Protein AF-A0A7S3AUR4-F1 (afdb_monomer_lite)

pLDDT: mean 79.52, std 19.11, range [38.16, 97.81]

Secondary structure (DSSP, 8-state):
-----------PPPP--------BSSSS--B-HHHHHHHHHGGGGGSSPPPTTS--PPPPS-EEEEE--S--BTTBS---HHHHHHHHHHHHHT--EEEEE--GGGTTS--

Organism: NCBI:txid156174

Foldseek 3Di:
DDDDPPPPPPPPDDDDDDDDFFDAPDDQGAHDPRSLVQLLCVLVQQVQDQDPVRDHHHQDPAAEFEAAAQPQGPNDRDGRRRCSSCVNSCVVVVHDYHYDYPDPVPPPPPD

Sequence (111 aa):
DALLPSNAAEAGEGYVYIVRHGEKSHWWACLNTTGMARAAAFPSIFDGNPRPSGERFYTPRALVAYFYGDDYHDGHKDCERCVETLMPISQTLGLPIQQVAKTTAHMANDA

Structure (mmCIF, N/CA/C/O backbone):
data_AF-A0A7S3AUR4-F1
#
_entry.id   AF-A0A7S3AUR4-F1
#
loop_
_atom_site.group_PDB
_atom_site.id
_atom_site.type_symbol
_atom_site.label_atom_id
_atom_site.label_alt_id
_atom_site.label_comp_id
_atom_site.label_asym_id
_atom_site.label_entity_id
_atom_site.label_seq_id
_atom_site.pdbx_PDB_ins_code
_atom_site.Cartn_x
_atom_site.Cartn_y
_atom_site.Cartn_z
_atom_site.occupancy
_atom_site.B_iso_or_equiv
_atom_site.auth_seq_id
_atom_site.auth_comp_id
_atom_site.auth_asym_id
_atom_site.auth_atom_id
_atom_site.pdbx_PDB_model_num
ATOM 1 N N . ASP A 1 1 ? -46.782 -19.632 19.348 1.00 43.88 1 ASP A N 1
ATOM 2 C CA . ASP A 1 1 ? -46.058 -19.023 18.217 1.00 43.88 1 ASP A CA 1
ATOM 3 C C . ASP A 1 1 ? -44.790 -18.348 18.695 1.00 43.88 1 ASP A C 1
ATOM 5 O O . ASP A 1 1 ? -44.830 -17.262 19.256 1.00 43.88 1 ASP A O 1
ATOM 9 N N . ALA A 1 2 ? -43.672 -19.064 18.584 1.00 43.72 2 ALA A N 1
ATOM 10 C CA . ALA A 1 2 ? -42.361 -18.556 18.960 1.00 43.7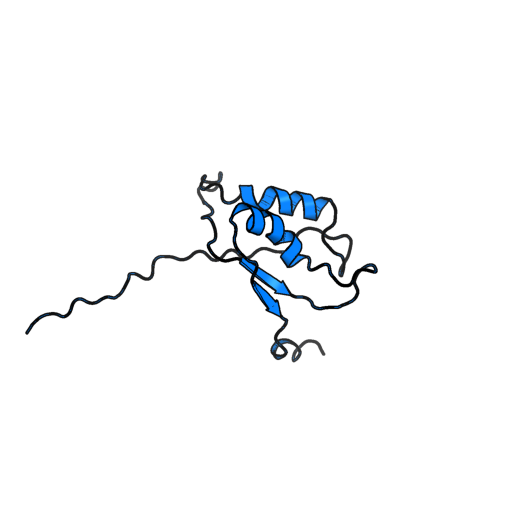2 2 ALA A CA 1
ATOM 11 C C . ALA A 1 2 ? -41.803 -17.699 17.815 1.00 43.72 2 ALA A C 1
ATOM 13 O O . ALA A 1 2 ? -41.675 -18.174 16.687 1.00 43.72 2 ALA A O 1
ATOM 14 N N . LEU A 1 3 ? -41.475 -16.444 18.124 1.00 49.19 3 LEU A N 1
ATOM 15 C CA . LEU A 1 3 ? -40.660 -15.571 17.283 1.00 49.19 3 LEU A CA 1
ATOM 16 C C . LEU A 1 3 ? -39.285 -16.224 17.096 1.00 49.19 3 LEU A C 1
ATOM 18 O O . LEU A 1 3 ? -38.532 -16.387 18.055 1.00 49.19 3 LEU A O 1
ATOM 22 N N . LEU A 1 4 ? -38.974 -16.619 15.864 1.00 53.22 4 LEU A N 1
ATOM 23 C CA . LEU A 1 4 ? -37.628 -17.036 15.488 1.00 53.22 4 LEU A CA 1
ATOM 24 C C . LEU A 1 4 ? -36.686 -15.830 15.641 1.00 53.22 4 LEU A C 1
ATOM 26 O O . LEU A 1 4 ? -37.032 -14.745 15.165 1.00 53.22 4 LEU A O 1
ATOM 30 N N . PRO A 1 5 ? -35.505 -15.978 16.266 1.00 52.47 5 PRO A N 1
ATOM 31 C CA . PRO A 1 5 ? -34.529 -14.904 16.292 1.00 52.47 5 PRO A CA 1
ATOM 32 C C . PRO A 1 5 ? -34.044 -14.656 14.863 1.00 52.47 5 PRO A C 1
ATOM 34 O O . PRO A 1 5 ? -33.475 -15.535 14.212 1.00 52.47 5 PRO A O 1
ATOM 37 N N . SER A 1 6 ? -34.294 -13.449 14.360 1.00 54.44 6 SER A N 1
ATOM 38 C CA . SER A 1 6 ? -33.718 -12.968 13.114 1.00 54.44 6 SER A CA 1
ATOM 39 C C . SER A 1 6 ? -32.207 -12.832 13.301 1.00 54.44 6 SER A C 1
ATOM 41 O O . SER A 1 6 ? -31.724 -11.800 13.761 1.00 54.44 6 SER A O 1
ATOM 43 N N . ASN A 1 7 ? -31.454 -13.863 12.918 1.00 51.06 7 ASN A N 1
ATOM 44 C CA . ASN A 1 7 ? -30.014 -13.779 12.660 1.00 51.06 7 ASN A CA 1
ATOM 45 C C . ASN A 1 7 ? -29.747 -12.961 11.382 1.00 51.06 7 ASN A C 1
ATOM 47 O O . ASN A 1 7 ? -29.065 -13.412 10.465 1.00 51.06 7 ASN A O 1
ATOM 51 N N . ALA A 1 8 ? -30.301 -11.754 11.303 1.00 55.53 8 ALA A N 1
ATOM 52 C CA . ALA A 1 8 ? -29.727 -10.721 10.469 1.00 55.53 8 ALA A CA 1
ATOM 53 C C . ALA A 1 8 ? -28.543 -10.190 11.274 1.00 55.53 8 ALA A C 1
ATOM 55 O O . ALA A 1 8 ? -28.710 -9.348 12.152 1.00 55.53 8 ALA A O 1
ATOM 56 N N . ALA A 1 9 ? -27.354 -10.751 11.039 1.00 51.72 9 ALA A N 1
ATOM 57 C CA . ALA A 1 9 ? -26.136 -10.034 11.376 1.00 51.72 9 ALA A CA 1
ATOM 58 C C . ALA A 1 9 ? -26.303 -8.619 10.805 1.00 51.72 9 ALA A C 1
ATOM 60 O O . ALA A 1 9 ? -26.589 -8.488 9.612 1.00 51.72 9 ALA A O 1
ATOM 61 N N . GLU A 1 10 ? -26.211 -7.585 11.645 1.00 54.06 10 GLU A N 1
ATOM 62 C CA . GLU A 1 10 ? -26.073 -6.222 11.142 1.00 54.06 10 GLU A CA 1
ATOM 63 C C . GLU A 1 10 ? -24.981 -6.263 10.077 1.00 54.06 10 GLU A C 1
ATOM 65 O O . GLU A 1 10 ? -23.864 -6.719 10.344 1.00 54.06 10 GLU A O 1
ATOM 70 N N . ALA A 1 11 ? -25.310 -5.854 8.854 1.00 57.59 11 ALA A N 1
ATOM 71 C CA . ALA A 1 11 ? -24.306 -5.614 7.838 1.00 57.59 11 ALA A CA 1
ATOM 72 C C . ALA A 1 11 ? -23.475 -4.422 8.329 1.00 57.59 11 ALA A C 1
ATOM 74 O O . ALA A 1 11 ? -23.788 -3.275 8.028 1.00 57.59 11 ALA A O 1
ATOM 75 N N . GLY A 1 12 ? -22.485 -4.697 9.180 1.00 63.03 12 GLY A N 1
ATOM 76 C CA . GLY A 1 12 ? -21.594 -3.687 9.719 1.00 63.03 12 GLY A CA 1
ATOM 77 C C . GLY A 1 12 ? -20.946 -2.928 8.570 1.00 63.03 12 GLY A C 1
ATOM 78 O O . GLY A 1 12 ? -20.584 -3.522 7.551 1.00 63.03 12 GLY A O 1
ATOM 79 N N . GLU A 1 13 ? -20.825 -1.614 8.726 1.00 76.19 13 GLU A N 1
ATOM 80 C CA . GLU A 1 13 ? -20.197 -0.751 7.732 1.00 76.19 13 GLU A CA 1
ATOM 81 C C . GLU A 1 13 ? -18.796 -1.283 7.380 1.00 76.19 13 GLU A C 1
ATOM 83 O O . GLU A 1 13 ? -17.935 -1.483 8.243 1.00 76.19 13 GLU A O 1
ATOM 88 N N . GLY A 1 14 ? -18.584 -1.569 6.096 1.00 81.88 14 GLY A N 1
ATOM 89 C CA . GLY A 1 14 ? -17.313 -2.034 5.552 1.00 81.88 14 GLY A CA 1
ATOM 90 C C . GLY A 1 14 ? -16.592 -0.906 4.825 1.00 81.88 14 GLY A C 1
ATOM 91 O O . GLY A 1 14 ? -17.216 -0.124 4.112 1.00 81.88 14 GLY A O 1
ATOM 92 N N . TYR A 1 15 ? -15.268 -0.846 4.964 1.00 89.31 15 TYR A N 1
ATOM 93 C CA . TYR A 1 15 ? -14.439 0.127 4.256 1.00 89.31 15 TYR A CA 1
ATOM 94 C C . TYR A 1 15 ? -13.754 -0.526 3.060 1.00 89.31 15 TYR A C 1
ATOM 96 O O . TYR A 1 15 ? -13.122 -1.576 3.190 1.00 89.31 15 TYR A O 1
ATOM 104 N N . VAL A 1 16 ? -13.847 0.130 1.904 1.00 92.81 16 VAL A N 1
ATOM 105 C CA . VAL A 1 16 ? -13.084 -0.212 0.701 1.00 92.81 16 VAL A CA 1
ATOM 106 C C . VAL A 1 16 ? -12.199 0.976 0.355 1.00 92.81 16 VAL A C 1
ATOM 108 O O . VAL A 1 16 ? -12.689 2.080 0.131 1.00 92.81 16 VAL A O 1
ATOM 111 N N . TYR A 1 17 ? -10.890 0.743 0.306 1.00 94.19 17 TYR A N 1
ATOM 112 C CA . TYR A 1 17 ? -9.907 1.759 -0.053 1.00 94.19 17 TYR A CA 1
ATOM 113 C C . TYR A 1 17 ? -9.430 1.525 -1.482 1.00 94.19 17 TYR A C 1
ATOM 115 O O . TYR A 1 17 ? -8.896 0.463 -1.797 1.00 94.19 17 TYR A O 1
ATOM 123 N N . ILE A 1 18 ? -9.612 2.524 -2.345 1.00 93.94 18 ILE A N 1
ATOM 124 C CA . ILE A 1 18 ? -9.103 2.502 -3.717 1.00 93.94 18 ILE A CA 1
ATOM 125 C C . ILE A 1 18 ? -7.801 3.291 -3.741 1.00 93.94 18 ILE A C 1
ATOM 127 O O . ILE A 1 18 ? -7.773 4.472 -3.398 1.00 93.94 18 ILE A O 1
ATOM 131 N N . VAL A 1 19 ? -6.724 2.635 -4.159 1.00 94.00 19 VAL A N 1
ATOM 132 C CA . VAL A 1 19 ? -5.394 3.233 -4.240 1.00 94.00 19 VAL A CA 1
ATOM 133 C C . VAL A 1 19 ? -4.855 3.114 -5.651 1.00 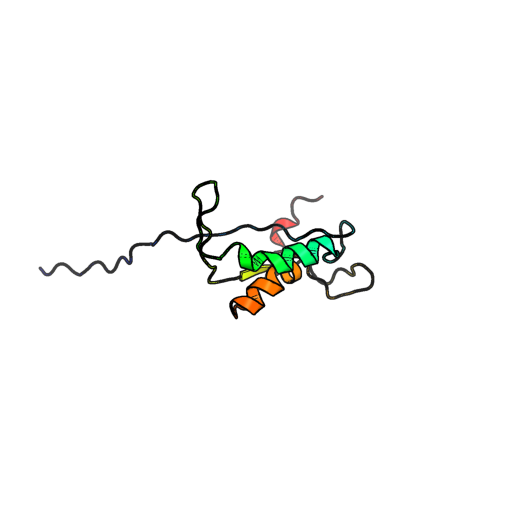94.00 19 VAL A C 1
ATOM 135 O O . VAL A 1 19 ? -4.930 2.067 -6.290 1.00 94.00 19 VAL A O 1
ATOM 138 N N . ARG A 1 20 ? -4.285 4.217 -6.131 1.00 94.69 20 ARG A N 1
ATOM 139 C CA . ARG A 1 20 ? -3.489 4.238 -7.353 1.00 94.69 20 ARG A CA 1
ATOM 140 C C . ARG A 1 20 ? -2.080 3.737 -7.038 1.00 94.69 20 ARG A C 1
ATOM 142 O O . ARG A 1 20 ? -1.541 4.069 -5.986 1.00 94.69 20 ARG A O 1
ATOM 149 N N . HIS A 1 21 ? -1.475 2.992 -7.962 1.00 93.31 21 HIS A N 1
ATOM 150 C CA . HIS A 1 21 ? -0.070 2.595 -7.845 1.00 93.31 21 HIS A CA 1
ATOM 151 C C . HIS A 1 21 ? 0.852 3.816 -7.624 1.00 93.31 21 HIS A C 1
ATOM 153 O O . HIS A 1 21 ? 0.541 4.928 -8.069 1.00 93.31 21 HIS A O 1
ATOM 159 N N . GLY A 1 22 ? 2.001 3.601 -6.981 1.00 93.94 22 GLY A N 1
ATOM 160 C CA . GLY A 1 22 ? 3.028 4.627 -6.776 1.00 93.94 22 GLY A CA 1
ATOM 161 C C . GLY A 1 22 ? 3.645 5.169 -8.074 1.00 93.94 22 GLY A C 1
ATOM 162 O O . GLY A 1 22 ? 3.360 4.698 -9.181 1.00 93.94 22 GLY A O 1
ATOM 163 N N . GLU A 1 23 ? 4.493 6.189 -7.950 1.00 95.06 23 GLU A N 1
ATOM 164 C CA . GLU A 1 23 ? 5.184 6.803 -9.082 1.00 95.06 23 GLU A CA 1
ATOM 165 C C . GLU A 1 23 ? 6.098 5.824 -9.823 1.00 95.06 23 GLU A C 1
ATOM 167 O O . GLU A 1 23 ? 6.721 4.936 -9.247 1.00 95.06 23 GLU A O 1
ATOM 172 N N . LYS A 1 24 ? 6.197 6.043 -11.132 1.00 89.88 24 LYS A N 1
ATOM 173 C CA . LYS A 1 24 ? 6.950 5.229 -12.082 1.00 89.88 24 LYS A CA 1
ATOM 174 C C . LYS A 1 24 ? 7.672 6.126 -13.072 1.00 89.88 24 LYS A C 1
ATOM 176 O O . LYS A 1 24 ? 7.255 7.263 -13.294 1.00 89.88 24 LYS A O 1
ATOM 181 N N . SER A 1 25 ? 8.748 5.620 -13.663 1.00 86.25 25 SER A N 1
ATOM 182 C CA . SER A 1 25 ? 9.590 6.406 -14.574 1.00 86.25 25 SER A CA 1
ATOM 183 C C . SER A 1 25 ? 8.900 6.718 -15.904 1.00 86.25 25 SER A C 1
ATOM 185 O O . SER A 1 25 ? 9.175 7.752 -16.503 1.00 86.25 25 SER A O 1
ATOM 187 N N . HIS A 1 26 ? 7.969 5.869 -16.353 1.00 82.94 26 HIS A N 1
ATOM 188 C CA . HIS A 1 26 ? 7.135 6.114 -17.534 1.00 82.94 26 HIS A CA 1
ATOM 189 C C . HIS A 1 26 ? 5.889 5.207 -17.564 1.00 82.94 26 HIS A C 1
ATOM 191 O O . HIS A 1 26 ? 5.558 4.526 -16.597 1.00 82.94 26 HIS A O 1
ATOM 197 N N . TRP A 1 27 ? 5.126 5.243 -18.660 1.00 78.38 27 TRP A N 1
ATOM 198 C CA . TRP A 1 27 ? 3.832 4.570 -18.866 1.00 78.38 27 TRP A CA 1
ATOM 199 C C . TRP A 1 27 ? 3.787 3.064 -18.527 1.00 78.38 27 TRP A C 1
ATOM 201 O O . TRP A 1 27 ? 2.820 2.633 -17.899 1.00 78.38 27 TRP A O 1
ATOM 211 N N . TRP A 1 28 ? 4.857 2.329 -18.796 1.00 75.25 28 TRP A N 1
ATOM 212 C CA . TRP A 1 28 ? 4.953 0.891 -18.529 1.00 75.25 28 TRP A CA 1
ATOM 213 C C . TRP A 1 28 ? 5.852 0.489 -17.356 1.00 75.25 28 TRP A C 1
ATOM 215 O O . TRP A 1 28 ? 5.826 -0.659 -16.943 1.00 75.25 28 TRP A O 1
ATOM 225 N N . ALA A 1 29 ? 6.625 1.421 -16.802 1.00 78.12 29 ALA A N 1
ATOM 226 C CA . ALA A 1 29 ? 7.633 1.094 -15.802 1.00 78.12 29 ALA A CA 1
ATOM 227 C C . ALA A 1 29 ? 7.048 0.553 -14.487 1.00 78.12 29 ALA A C 1
ATOM 229 O O . ALA A 1 29 ? 5.928 0.904 -14.081 1.00 78.12 29 ALA A O 1
ATOM 230 N N . CYS A 1 30 ? 7.894 -0.202 -13.790 1.00 86.94 30 CYS A N 1
ATOM 231 C CA . CYS A 1 30 ? 7.785 -0.510 -12.367 1.00 86.94 30 CYS A CA 1
ATOM 232 C C . CYS A 1 30 ? 7.758 0.775 -11.519 1.00 86.94 30 CYS A C 1
ATOM 234 O O . CYS A 1 30 ? 7.963 1.892 -12.022 1.00 86.94 30 CYS A O 1
ATOM 236 N N . LEU A 1 31 ? 7.556 0.632 -10.208 1.00 91.19 31 LEU A N 1
ATOM 237 C CA . LEU A 1 31 ? 7.740 1.759 -9.300 1.00 91.19 31 LEU A CA 1
ATOM 238 C C . LEU A 1 31 ? 9.174 2.302 -9.382 1.00 91.19 31 LEU A C 1
ATOM 240 O O . LEU A 1 31 ? 10.154 1.562 -9.348 1.00 91.19 31 LEU A O 1
ATOM 244 N N . ASN A 1 32 ? 9.302 3.626 -9.465 1.00 91.56 32 ASN A N 1
ATOM 245 C CA . ASN A 1 32 ? 10.597 4.292 -9.341 1.00 91.56 32 ASN A CA 1
ATOM 246 C C . ASN A 1 32 ? 10.943 4.524 -7.859 1.00 91.56 32 ASN A C 1
ATOM 248 O O . ASN A 1 32 ? 10.157 4.206 -6.966 1.00 91.56 32 ASN A O 1
ATOM 252 N N . THR A 1 33 ? 12.100 5.126 -7.574 1.00 95.31 33 THR A N 1
ATOM 253 C CA . THR A 1 33 ? 12.549 5.397 -6.195 1.00 95.31 33 THR A CA 1
ATOM 254 C C . THR A 1 33 ? 11.504 6.141 -5.355 1.00 95.31 33 THR A C 1
ATOM 256 O O . THR A 1 33 ? 11.306 5.818 -4.185 1.00 95.31 33 THR A O 1
ATOM 259 N N . THR A 1 34 ? 10.800 7.113 -5.942 1.00 97.38 34 THR A N 1
ATOM 260 C CA . THR A 1 34 ? 9.725 7.842 -5.256 1.00 97.38 34 THR A CA 1
ATOM 261 C C . THR A 1 34 ? 8.524 6.939 -4.985 1.00 97.38 34 THR A C 1
ATOM 263 O O . THR A 1 34 ? 8.021 6.927 -3.862 1.00 97.38 34 THR A O 1
ATOM 266 N N . GLY A 1 35 ? 8.098 6.146 -5.972 1.00 96.75 35 GLY A N 1
ATOM 267 C CA . GLY A 1 35 ? 7.006 5.188 -5.816 1.00 96.75 35 GLY A CA 1
ATOM 268 C C . GLY A 1 35 ? 7.295 4.148 -4.735 1.00 96.75 35 GLY A C 1
ATOM 269 O O . GLY A 1 35 ? 6.444 3.898 -3.884 1.00 96.75 35 GLY A O 1
ATOM 270 N N . MET A 1 36 ? 8.520 3.620 -4.698 1.00 96.00 36 MET A N 1
ATOM 271 C CA . MET A 1 36 ? 8.966 2.681 -3.667 1.00 96.00 36 MET A CA 1
ATOM 272 C C . MET A 1 36 ? 8.973 3.313 -2.272 1.00 96.00 36 MET A C 1
ATOM 274 O O . MET A 1 36 ? 8.516 2.693 -1.312 1.00 96.00 36 MET A O 1
ATOM 278 N N . ALA A 1 37 ? 9.420 4.567 -2.143 1.00 97.69 37 ALA A N 1
ATOM 279 C CA . ALA A 1 37 ? 9.374 5.284 -0.869 1.00 97.69 37 ALA A CA 1
ATOM 280 C C . ALA A 1 37 ? 7.931 5.500 -0.377 1.00 97.69 37 ALA A C 1
ATOM 282 O O . ALA A 1 37 ? 7.652 5.346 0.814 1.00 97.69 37 ALA A O 1
ATOM 283 N N . ARG A 1 38 ? 6.989 5.800 -1.282 1.00 97.44 38 ARG A N 1
ATOM 284 C CA . ARG A 1 38 ? 5.565 5.889 -0.924 1.00 97.44 38 ARG A CA 1
ATOM 285 C C . ARG A 1 38 ? 4.977 4.544 -0.529 1.00 97.44 38 ARG A C 1
ATOM 287 O O . ARG A 1 38 ? 4.257 4.489 0.463 1.00 97.44 38 ARG A O 1
ATOM 294 N N . ALA A 1 39 ? 5.293 3.481 -1.266 1.00 97.38 39 ALA A N 1
ATOM 295 C CA . ALA A 1 39 ? 4.863 2.129 -0.927 1.00 97.38 39 ALA A CA 1
ATOM 296 C C . ALA A 1 39 ? 5.348 1.745 0.481 1.00 97.38 39 ALA A C 1
ATOM 298 O O . ALA A 1 39 ? 4.569 1.243 1.285 1.00 97.38 39 ALA A O 1
ATOM 299 N N . ALA A 1 40 ? 6.603 2.058 0.821 1.00 97.81 40 ALA A N 1
ATOM 300 C CA . ALA A 1 40 ? 7.164 1.799 2.147 1.00 97.81 40 ALA A CA 1
ATOM 301 C C . ALA A 1 40 ? 6.454 2.579 3.269 1.00 97.81 40 ALA A C 1
ATOM 303 O O . ALA A 1 40 ? 6.291 2.060 4.370 1.00 97.81 40 ALA A O 1
ATOM 304 N N . ALA A 1 41 ? 5.999 3.806 2.998 1.00 96.75 41 ALA A N 1
ATOM 305 C CA . ALA A 1 41 ? 5.229 4.605 3.951 1.00 96.75 41 ALA A CA 1
ATOM 306 C C . ALA A 1 41 ? 3.745 4.206 4.022 1.00 96.75 41 ALA A C 1
ATOM 308 O O . ALA A 1 41 ? 3.064 4.551 4.987 1.00 96.75 41 ALA A O 1
ATOM 309 N N . PHE A 1 42 ? 3.229 3.479 3.029 1.00 95.75 42 PHE A N 1
ATOM 310 C CA . PHE A 1 42 ? 1.810 3.155 2.907 1.00 95.75 42 PHE A CA 1
ATOM 311 C C . PHE A 1 42 ? 1.204 2.453 4.138 1.00 95.75 42 PHE A C 1
ATOM 313 O O . PHE A 1 42 ? 0.120 2.860 4.545 1.00 95.75 42 PHE A O 1
ATOM 320 N N . PRO A 1 43 ? 1.866 1.499 4.826 1.00 96.44 43 PRO A N 1
ATOM 321 C CA . PRO A 1 43 ? 1.308 0.884 6.035 1.00 96.44 43 PRO A CA 1
ATOM 322 C C . PRO A 1 43 ? 1.007 1.892 7.155 1.00 96.44 43 PRO A C 1
ATOM 324 O O . PRO A 1 43 ? 0.053 1.707 7.907 1.00 96.44 43 PRO A O 1
ATOM 327 N N . SER A 1 44 ? 1.780 2.983 7.241 1.00 94.12 44 SER A N 1
ATOM 328 C CA . SER A 1 44 ? 1.636 3.994 8.300 1.00 94.12 44 SER A CA 1
ATOM 329 C C . SER A 1 44 ? 0.313 4.754 8.233 1.00 94.12 44 SER A C 1
ATOM 331 O O . SER A 1 44 ? -0.113 5.336 9.229 1.00 94.12 44 SER A O 1
ATOM 333 N N . ILE A 1 45 ? -0.381 4.720 7.089 1.00 92.56 45 ILE A N 1
ATOM 334 C CA . ILE A 1 45 ? -1.685 5.370 6.986 1.00 92.56 45 ILE A CA 1
ATOM 335 C C . ILE A 1 45 ? -2.778 4.587 7.722 1.00 92.56 45 I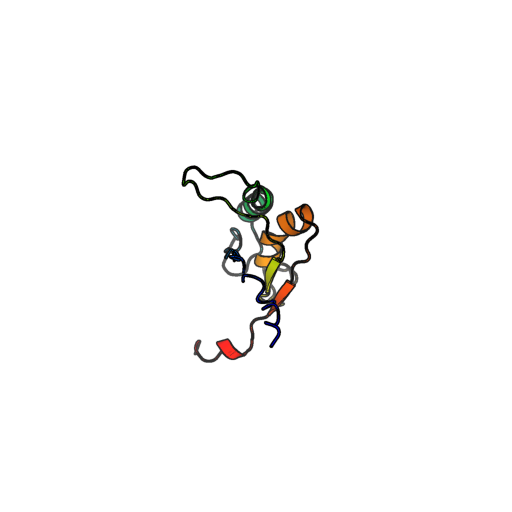LE A C 1
ATOM 337 O O . ILE A 1 45 ? -3.839 5.150 7.963 1.00 92.56 45 ILE A O 1
ATOM 341 N N . PHE A 1 46 ? -2.544 3.324 8.083 1.00 93.12 46 PHE A N 1
ATOM 342 C CA . PHE A 1 46 ? -3.503 2.459 8.776 1.00 93.12 46 PHE A CA 1
ATOM 343 C C . PHE A 1 46 ? -3.143 2.287 10.259 1.00 93.12 46 PHE A C 1
ATOM 345 O O . PHE A 1 46 ? -3.255 1.199 10.819 1.00 93.12 46 PHE A O 1
ATOM 352 N N . ASP A 1 47 ? -2.703 3.378 10.887 1.00 88.94 47 ASP A N 1
ATOM 353 C CA . ASP A 1 47 ? -2.287 3.461 12.291 1.00 88.94 47 ASP A CA 1
ATOM 354 C C . ASP A 1 47 ? -3.454 3.648 13.280 1.00 88.94 47 ASP A C 1
ATOM 356 O O . ASP A 1 47 ? -3.236 3.743 14.485 1.00 88.94 47 ASP A O 1
ATOM 360 N N . GLY A 1 48 ? -4.696 3.722 12.789 1.00 84.81 48 GLY A N 1
ATOM 361 C CA . GLY A 1 48 ? -5.897 3.928 13.604 1.00 84.81 48 GLY A CA 1
ATOM 362 C C . GLY A 1 48 ? -6.056 5.348 14.160 1.00 84.81 48 GLY A C 1
ATOM 363 O O . GLY A 1 48 ? -7.078 5.642 14.789 1.00 84.81 48 GLY A O 1
ATOM 364 N N . ASN A 1 49 ? -5.095 6.239 13.901 1.00 88.50 49 ASN A N 1
ATOM 365 C CA . ASN A 1 49 ? -5.140 7.615 14.371 1.00 88.50 49 ASN A CA 1
ATOM 366 C C . ASN A 1 49 ? -6.012 8.478 13.444 1.00 88.50 49 ASN A C 1
ATOM 368 O O . ASN A 1 49 ? -5.952 8.335 12.217 1.00 88.50 49 ASN A O 1
ATOM 372 N N . PRO A 1 50 ? -6.814 9.403 14.000 1.00 88.75 50 PRO A N 1
ATOM 373 C CA . PRO A 1 50 ? -7.529 10.376 13.192 1.00 88.75 50 PRO A CA 1
ATOM 374 C C . PRO A 1 50 ? -6.544 11.324 12.496 1.00 88.75 50 PRO A C 1
ATOM 376 O O . PRO A 1 50 ? -5.570 11.801 13.080 1.00 88.75 50 PRO A O 1
ATOM 379 N N . ARG A 1 51 ? -6.815 11.609 11.226 1.00 87.56 51 ARG A N 1
ATOM 380 C CA . ARG A 1 51 ? -6.134 12.625 10.423 1.00 87.56 51 ARG A CA 1
ATOM 381 C C . ARG A 1 51 ? -6.603 14.021 10.847 1.00 87.56 51 ARG A C 1
ATOM 383 O O . ARG A 1 51 ? -7.629 14.135 11.515 1.00 87.56 51 ARG A O 1
ATOM 390 N N . PRO A 1 52 ? -5.918 15.105 10.434 1.00 88.94 52 PRO A N 1
ATOM 391 C CA . PRO A 1 52 ? -6.392 16.469 10.691 1.00 88.94 52 PRO A CA 1
ATOM 392 C C . PRO A 1 52 ? -7.819 16.739 10.183 1.00 88.94 52 PRO A C 1
ATOM 394 O O . PRO A 1 52 ? -8.498 17.601 10.728 1.00 88.94 52 PRO A O 1
ATOM 397 N N . SER A 1 53 ? -8.291 15.981 9.182 1.00 87.44 53 SER A N 1
ATOM 398 C CA . SER A 1 53 ? -9.679 16.001 8.696 1.00 87.44 53 SER A CA 1
ATOM 399 C C . SER A 1 53 ? -10.691 15.321 9.634 1.00 87.44 53 SER A C 1
ATOM 401 O O . SER A 1 53 ? -11.887 15.390 9.382 1.00 87.44 53 SER A O 1
ATOM 403 N N . GLY A 1 54 ? -10.242 14.644 10.695 1.00 86.31 54 GLY A N 1
ATOM 404 C CA . GLY A 1 54 ? -11.066 13.829 11.596 1.00 86.31 54 GLY A CA 1
ATOM 405 C C . GLY A 1 54 ? -11.299 12.393 11.110 1.00 86.31 54 GLY A C 1
ATOM 406 O O . GLY A 1 54 ? -11.685 11.530 11.900 1.00 86.31 54 GLY A O 1
ATOM 407 N N . GLU A 1 55 ? -11.016 12.111 9.839 1.00 86.56 55 GLU A N 1
ATOM 408 C CA . GLU A 1 55 ? -11.121 10.778 9.246 1.00 86.56 55 GLU A CA 1
ATOM 409 C C . GLU A 1 55 ? -10.056 9.839 9.807 1.00 86.56 55 GLU A C 1
ATOM 411 O O . GLU A 1 55 ? -8.934 10.248 10.103 1.00 86.56 55 GLU A O 1
ATOM 416 N N . ARG A 1 56 ? -10.376 8.552 9.904 1.00 89.81 56 ARG A N 1
ATOM 417 C CA . ARG A 1 56 ? -9.411 7.507 10.250 1.00 89.81 56 ARG A CA 1
ATOM 418 C C . ARG A 1 56 ? -9.445 6.412 9.203 1.00 89.81 56 ARG A C 1
ATOM 420 O O . ARG A 1 56 ? -10.504 6.084 8.673 1.00 89.81 56 ARG A O 1
ATOM 427 N N . PHE A 1 57 ? -8.290 5.821 8.949 1.00 91.31 57 PHE A N 1
ATOM 428 C CA . PHE A 1 57 ? -8.205 4.628 8.122 1.00 91.31 57 PHE A CA 1
ATOM 429 C C . PHE A 1 57 ? -8.170 3.403 9.026 1.00 91.31 57 PHE A C 1
ATOM 431 O O . PHE A 1 57 ? -7.362 3.314 9.952 1.00 91.31 57 PHE A O 1
ATOM 438 N N . TYR A 1 58 ? -9.062 2.463 8.750 1.00 91.75 58 TYR A N 1
ATOM 439 C CA . TYR A 1 58 ? -9.126 1.183 9.429 1.00 91.75 58 TYR A CA 1
ATOM 440 C C . TYR A 1 58 ? -8.208 0.194 8.726 1.00 91.75 58 TYR A C 1
ATOM 442 O O . TYR A 1 58 ? -8.142 0.159 7.498 1.00 91.75 58 TYR A O 1
ATOM 450 N N . THR A 1 59 ? -7.514 -0.629 9.505 1.00 93.62 59 THR A N 1
ATOM 451 C CA . THR A 1 59 ? -6.617 -1.650 8.968 1.00 93.62 59 THR A CA 1
ATOM 452 C C . THR A 1 59 ? -7.378 -2.596 8.027 1.00 93.62 59 THR A C 1
ATOM 454 O O . THR A 1 59 ? -8.395 -3.174 8.434 1.00 93.62 59 THR A O 1
ATOM 457 N N . PRO A 1 60 ? -6.925 -2.766 6.772 1.00 94.50 60 PRO A N 1
ATOM 458 C CA . PRO A 1 60 ? -7.583 -3.654 5.826 1.00 94.50 60 PRO A CA 1
ATOM 459 C C . PRO A 1 60 ? -7.433 -5.118 6.256 1.00 94.50 60 PRO A C 1
ATOM 461 O O . PRO A 1 60 ? -6.461 -5.493 6.905 1.00 94.50 60 PRO A O 1
ATOM 464 N N . ARG A 1 61 ? -8.400 -5.956 5.865 1.00 95.62 61 ARG A N 1
ATOM 465 C CA . ARG A 1 61 ? -8.386 -7.419 6.095 1.00 95.62 61 ARG A CA 1
ATOM 466 C C . ARG A 1 61 ? -8.168 -8.231 4.817 1.00 95.62 61 ARG A C 1
ATOM 468 O O . ARG A 1 61 ? -8.064 -9.450 4.871 1.00 95.62 61 ARG A O 1
ATOM 475 N N . ALA A 1 62 ? -8.126 -7.555 3.675 1.00 96.31 62 ALA A N 1
ATOM 476 C CA . ALA A 1 62 ? -7.876 -8.131 2.366 1.00 96.31 62 ALA A CA 1
ATOM 477 C C . ALA A 1 62 ? -7.147 -7.099 1.504 1.00 96.31 62 ALA A C 1
ATOM 479 O O . ALA A 1 62 ? -7.374 -5.896 1.651 1.00 96.31 62 ALA A O 1
ATOM 480 N N . LEU A 1 63 ? -6.284 -7.577 0.610 1.00 97.00 63 LEU A N 1
ATOM 481 C CA . LEU A 1 63 ? -5.528 -6.757 -0.329 1.00 97.00 63 LEU A CA 1
ATOM 482 C C . LEU A 1 63 ? -5.756 -7.296 -1.737 1.00 97.00 63 LEU A C 1
ATOM 484 O O . LEU A 1 63 ? -5.595 -8.492 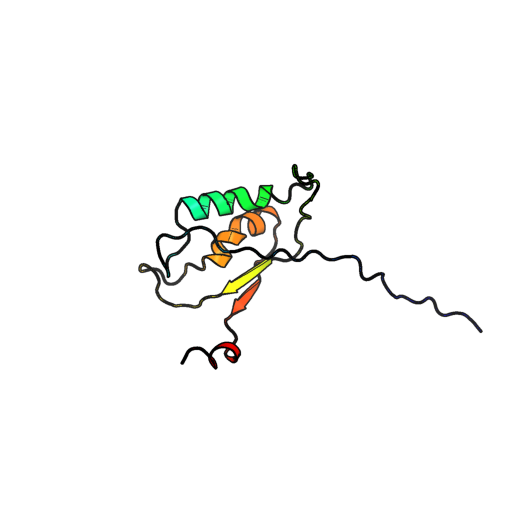-1.979 1.00 97.00 63 LEU A O 1
ATOM 488 N N . VAL A 1 64 ? -6.114 -6.407 -2.661 1.00 95.38 64 VAL A N 1
ATOM 489 C CA . VAL A 1 64 ? -6.358 -6.749 -4.063 1.00 95.38 64 VAL A CA 1
ATOM 490 C C . VAL A 1 64 ? -5.517 -5.838 -4.944 1.00 95.38 64 VAL A C 1
ATOM 492 O O . VAL A 1 64 ? -5.554 -4.619 -4.783 1.00 95.38 64 VAL A O 1
ATOM 495 N N . ALA A 1 65 ? -4.770 -6.424 -5.875 1.00 92.50 65 ALA A N 1
ATOM 496 C CA . ALA A 1 65 ? -3.984 -5.695 -6.861 1.00 92.50 65 ALA A CA 1
ATOM 497 C C . ALA A 1 65 ? -4.489 -6.003 -8.267 1.00 92.50 65 ALA A C 1
ATOM 499 O O . ALA A 1 65 ? -4.705 -7.161 -8.624 1.00 92.50 65 ALA A O 1
ATOM 500 N N . TYR A 1 66 ? -4.636 -4.963 -9.081 1.00 86.69 66 TYR A N 1
ATOM 501 C CA . TYR A 1 66 ? -4.833 -5.147 -10.511 1.00 86.69 66 TYR A CA 1
ATOM 502 C C . TYR A 1 66 ? -3.542 -5.680 -11.141 1.00 86.69 66 TYR A C 1
ATOM 504 O O . TYR A 1 66 ? -2.477 -5.105 -10.911 1.00 86.69 66 TYR A O 1
ATOM 512 N N . PHE A 1 67 ? -3.661 -6.750 -11.919 1.00 80.50 67 PHE A N 1
ATOM 513 C CA . PHE A 1 67 ? -2.571 -7.385 -12.651 1.00 80.50 67 PHE A CA 1
ATOM 514 C C . PHE A 1 67 ? -2.574 -6.885 -14.095 1.00 80.50 67 PHE A C 1
ATOM 516 O O . PHE A 1 67 ? -3.579 -7.028 -14.803 1.00 80.50 67 PHE A O 1
ATOM 523 N N . TYR A 1 68 ? -1.478 -6.250 -14.508 1.00 74.00 68 TYR A N 1
ATOM 524 C CA . TYR A 1 68 ? -1.346 -5.699 -15.853 1.00 74.00 68 TYR A CA 1
ATOM 525 C C . TYR A 1 68 ? -0.891 -6.740 -16.877 1.00 74.00 68 TYR A C 1
ATOM 527 O O . TYR A 1 68 ? -1.233 -6.571 -18.045 1.00 74.00 68 TYR A O 1
ATOM 535 N N . GLY A 1 69 ? -0.269 -7.839 -16.442 1.00 65.56 69 GLY A N 1
ATOM 536 C CA . GLY A 1 69 ? 0.150 -8.929 -17.319 1.00 65.56 69 GLY A CA 1
ATOM 537 C C . GLY A 1 69 ? 1.626 -8.869 -17.687 1.00 65.56 69 GLY A C 1
ATOM 538 O O . GLY A 1 69 ? 2.294 -7.865 -17.462 1.00 65.56 69 GLY A O 1
ATOM 539 N N . ASP A 1 70 ? 2.094 -9.958 -18.301 1.00 54.75 70 ASP A N 1
ATOM 540 C CA . ASP A 1 70 ? 3.469 -10.269 -18.731 1.00 54.75 70 ASP A CA 1
ATOM 541 C C . ASP A 1 70 ? 4.053 -9.307 -19.792 1.00 54.75 70 ASP A C 1
ATOM 543 O O . ASP A 1 70 ? 5.011 -9.655 -20.499 1.00 54.75 70 ASP A O 1
ATOM 547 N N . ASP A 1 71 ? 3.460 -8.126 -19.972 1.00 54.34 71 ASP A N 1
ATOM 548 C CA . ASP A 1 71 ? 3.962 -7.139 -20.908 1.00 54.34 71 ASP A CA 1
ATOM 549 C C . ASP A 1 71 ? 5.367 -6.731 -20.452 1.00 54.34 71 ASP A C 1
ATOM 551 O O . ASP A 1 71 ? 5.601 -6.228 -19.356 1.00 54.34 71 ASP A O 1
ATOM 555 N N . TYR A 1 72 ? 6.340 -7.029 -21.310 1.00 49.69 72 TYR A N 1
ATOM 556 C CA . TYR A 1 72 ? 7.754 -6.788 -21.067 1.00 49.69 72 TYR A CA 1
ATOM 557 C C . TYR A 1 72 ? 7.960 -5.292 -20.812 1.00 49.69 72 TYR A C 1
ATOM 559 O O . TYR A 1 72 ? 7.753 -4.461 -21.704 1.00 49.69 72 TYR A O 1
ATOM 567 N N . HIS A 1 73 ? 8.353 -4.932 -19.597 1.00 55.09 73 HIS A N 1
ATOM 568 C CA . HIS A 1 73 ? 8.502 -3.543 -19.195 1.00 55.09 73 HIS A CA 1
ATOM 569 C C . HIS A 1 73 ? 9.929 -3.337 -18.681 1.00 55.09 73 HIS A C 1
ATOM 571 O O . HIS A 1 73 ? 10.387 -4.008 -17.763 1.00 55.09 73 HIS A O 1
ATOM 577 N N . ASP A 1 74 ? 10.682 -2.457 -19.342 1.00 53.12 74 ASP A N 1
ATOM 578 C CA . ASP A 1 74 ? 12.064 -2.093 -18.978 1.00 53.12 74 ASP A CA 1
ATOM 579 C C . ASP A 1 74 ? 13.087 -3.233 -18.966 1.00 53.12 74 ASP A C 1
ATOM 581 O O . ASP A 1 74 ? 14.090 -3.174 -18.262 1.00 53.12 74 ASP A O 1
ATOM 585 N N . GLY A 1 75 ? 12.872 -4.277 -19.769 1.00 52.69 75 GLY A N 1
ATOM 586 C CA . GLY A 1 75 ? 13.761 -5.441 -19.756 1.00 52.69 75 GLY A CA 1
ATOM 587 C C . GLY A 1 75 ? 13.412 -6.477 -18.686 1.00 52.69 75 GLY A C 1
ATOM 588 O O . GLY A 1 75 ? 14.082 -7.505 -18.614 1.00 52.69 75 GLY A O 1
ATOM 589 N N . HIS A 1 76 ? 12.365 -6.233 -17.895 1.00 51.69 76 HIS A N 1
ATOM 590 C CA . HIS A 1 76 ? 11.919 -7.087 -16.803 1.00 51.69 76 HIS A CA 1
ATOM 591 C C . HIS A 1 76 ? 10.500 -7.606 -17.079 1.00 51.69 76 HIS A C 1
ATOM 593 O O . HIS A 1 76 ? 9.609 -6.856 -17.469 1.00 51.69 76 HIS A O 1
ATOM 599 N N . LYS A 1 77 ? 10.293 -8.915 -16.900 1.00 54.81 77 LYS A N 1
ATOM 600 C CA . LYS A 1 77 ? 8.987 -9.570 -17.093 1.00 54.81 77 LYS A CA 1
ATOM 601 C C . LYS A 1 77 ? 8.057 -9.473 -15.880 1.00 54.81 77 LYS A C 1
ATOM 603 O O . LYS A 1 77 ? 6.890 -9.810 -16.006 1.00 54.81 77 LYS A O 1
ATOM 608 N N . ASP A 1 78 ? 8.559 -9.006 -14.734 1.00 61.19 78 ASP A N 1
ATOM 609 C CA . ASP A 1 78 ? 7.969 -9.374 -13.440 1.00 61.19 78 ASP A CA 1
ATOM 610 C C . ASP A 1 78 ? 7.594 -8.186 -12.533 1.00 61.19 78 ASP A C 1
ATOM 612 O O . ASP A 1 78 ? 7.409 -8.380 -11.330 1.00 61.19 78 ASP A O 1
ATOM 616 N N . CYS A 1 79 ? 7.495 -6.951 -13.044 1.00 72.62 79 CYS A N 1
ATOM 617 C CA . CYS A 1 79 ? 7.170 -5.804 -12.187 1.00 72.62 79 CYS A CA 1
ATOM 618 C C . CYS A 1 79 ? 5.712 -5.337 -12.298 1.00 72.62 79 CYS A C 1
ATOM 620 O O . CYS A 1 79 ? 5.305 -4.544 -13.148 1.00 72.62 79 CYS A O 1
ATOM 622 N N . GLU A 1 80 ? 4.906 -5.809 -11.353 1.00 85.19 80 GLU A N 1
ATOM 623 C CA . GLU A 1 80 ? 3.505 -5.432 -11.208 1.00 85.19 80 GLU A CA 1
ATOM 624 C C . GLU A 1 80 ? 3.367 -4.239 -10.256 1.00 85.19 80 GLU A C 1
ATOM 626 O O . GLU A 1 80 ? 3.204 -4.398 -9.049 1.00 85.19 80 GLU A O 1
ATOM 631 N N . ARG A 1 81 ? 3.399 -3.011 -10.788 1.00 88.88 81 ARG A N 1
ATOM 632 C CA . ARG A 1 81 ? 3.385 -1.752 -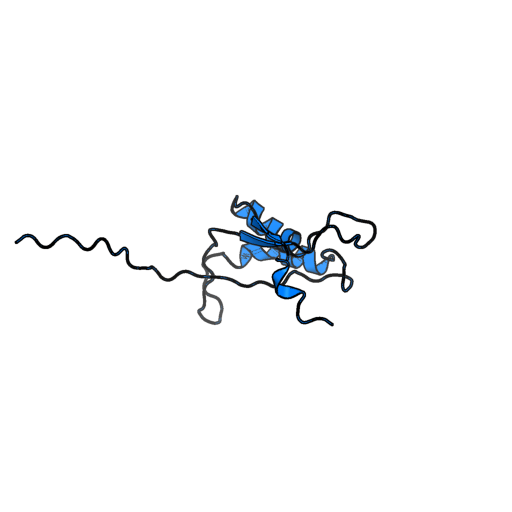10.002 1.00 88.88 81 ARG A CA 1
ATOM 633 C C . ARG A 1 81 ? 2.292 -1.652 -8.926 1.00 88.88 81 ARG A C 1
ATOM 635 O O . ARG A 1 81 ? 2.497 -1.024 -7.885 1.00 88.88 81 ARG A O 1
ATOM 642 N N . CYS A 1 82 ? 1.120 -2.252 -9.150 1.00 91.94 82 CYS A N 1
ATOM 643 C CA . CYS A 1 82 ? 0.063 -2.329 -8.134 1.00 91.94 82 CYS A CA 1
ATOM 644 C C . CYS A 1 82 ? 0.449 -3.267 -6.984 1.00 91.94 82 CYS A C 1
ATOM 646 O O . CYS A 1 82 ? 0.225 -2.938 -5.822 1.00 91.94 82 CYS A O 1
ATOM 648 N N . VAL A 1 83 ? 1.063 -4.407 -7.299 1.00 92.56 83 VAL A N 1
ATOM 649 C CA . VAL A 1 83 ? 1.587 -5.361 -6.316 1.00 92.56 83 VAL A CA 1
ATOM 650 C C . VAL A 1 83 ? 2.739 -4.733 -5.541 1.00 92.56 83 VAL A C 1
ATOM 652 O O . VAL A 1 83 ? 2.724 -4.775 -4.316 1.00 92.56 83 VAL A O 1
ATOM 655 N N . GLU A 1 84 ? 3.683 -4.077 -6.220 1.00 93.31 84 GLU A N 1
ATOM 656 C CA . GLU A 1 84 ? 4.801 -3.369 -5.580 1.00 93.31 84 GLU A CA 1
ATOM 657 C C . GLU A 1 84 ? 4.307 -2.298 -4.596 1.00 93.31 84 GLU A C 1
ATOM 659 O O . GLU A 1 84 ? 4.832 -2.174 -3.492 1.00 93.31 84 GLU A O 1
ATOM 664 N N . THR A 1 85 ? 3.235 -1.580 -4.952 1.00 95.94 85 THR A N 1
ATOM 665 C CA . THR A 1 85 ? 2.621 -0.570 -4.074 1.00 95.94 85 THR A CA 1
ATOM 666 C C . THR A 1 85 ? 2.046 -1.193 -2.796 1.00 95.94 85 THR A C 1
ATOM 668 O O . THR A 1 85 ? 2.139 -0.598 -1.723 1.00 95.94 85 THR A O 1
ATOM 671 N N . LEU A 1 86 ? 1.456 -2.389 -2.892 1.00 96.62 86 LEU A N 1
A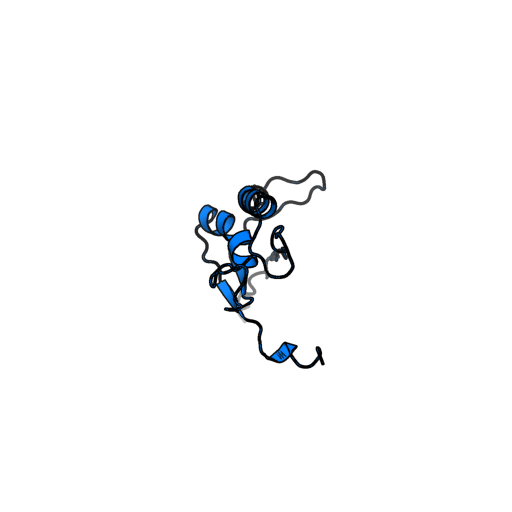TOM 672 C CA . LEU A 1 86 ? 0.829 -3.079 -1.760 1.00 96.62 86 LEU A CA 1
ATOM 673 C C . LEU A 1 86 ? 1.784 -3.996 -0.983 1.00 96.62 86 LEU A C 1
ATOM 675 O O . LEU A 1 86 ? 1.441 -4.437 0.115 1.00 96.62 86 LEU A O 1
ATOM 679 N N . MET A 1 87 ? 2.970 -4.293 -1.511 1.00 96.00 87 MET A N 1
ATOM 680 C CA . MET A 1 87 ? 3.888 -5.262 -0.911 1.00 96.00 87 MET A CA 1
ATOM 681 C C . MET A 1 87 ? 4.277 -4.909 0.539 1.00 96.00 87 MET A C 1
ATOM 683 O O . MET A 1 87 ? 4.186 -5.795 1.392 1.00 96.00 87 MET A O 1
ATOM 687 N N . PRO A 1 88 ? 4.603 -3.649 0.893 1.00 97.75 88 PRO A N 1
ATOM 688 C CA . PRO A 1 88 ? 4.971 -3.319 2.273 1.00 97.75 88 PRO A CA 1
ATOM 689 C C . PRO A 1 88 ? 3.825 -3.495 3.277 1.00 97.75 88 PRO A C 1
ATOM 691 O O . PRO A 1 88 ? 4.044 -3.960 4.398 1.00 97.75 88 PRO A O 1
ATOM 694 N N . ILE A 1 89 ? 2.585 -3.169 2.892 1.00 97.44 89 ILE A N 1
ATOM 695 C CA . ILE A 1 89 ? 1.420 -3.367 3.770 1.00 97.44 89 ILE A CA 1
ATOM 696 C C . ILE A 1 89 ? 1.026 -4.842 3.862 1.00 97.44 89 ILE A C 1
ATOM 698 O O . ILE A 1 89 ? 0.675 -5.307 4.942 1.00 97.44 89 ILE A O 1
ATOM 702 N N . SER A 1 90 ? 1.171 -5.599 2.773 1.00 97.50 90 SER A N 1
ATOM 703 C CA . SER A 1 90 ? 1.023 -7.057 2.774 1.00 97.50 90 SER A CA 1
ATOM 704 C C . SER A 1 90 ? 1.974 -7.711 3.776 1.00 97.50 90 SER A C 1
ATOM 706 O O . SER A 1 90 ? 1.527 -8.483 4.622 1.00 97.50 90 SER A O 1
ATOM 708 N N . GLN A 1 91 ? 3.254 -7.333 3.751 1.00 97.81 91 GLN A N 1
ATOM 709 C CA . GLN A 1 91 ? 4.265 -7.841 4.680 1.00 97.81 91 GLN A CA 1
ATOM 710 C C . GLN A 1 91 ? 3.987 -7.424 6.128 1.00 97.81 91 GLN A C 1
ATOM 712 O O . GLN A 1 91 ? 4.089 -8.249 7.031 1.00 97.81 91 GLN A O 1
ATOM 717 N N . THR A 1 92 ? 3.593 -6.166 6.349 1.00 96.94 92 THR A N 1
ATOM 718 C CA . THR A 1 92 ? 3.305 -5.632 7.691 1.00 96.94 92 THR A CA 1
ATOM 719 C C . THR A 1 92 ? 2.097 -6.318 8.333 1.00 96.94 92 THR A C 1
ATOM 721 O O . THR A 1 92 ? 2.104 -6.586 9.531 1.00 96.94 92 THR A O 1
ATOM 724 N N . LEU A 1 93 ? 1.056 -6.603 7.546 1.00 95.62 93 LEU A N 1
ATOM 725 C CA . LEU A 1 93 ? -0.191 -7.197 8.037 1.00 95.62 93 LEU A CA 1
ATOM 726 C C . LEU A 1 93 ? -0.228 -8.728 7.929 1.00 95.62 93 LEU A C 1
ATOM 728 O O . LEU A 1 93 ? -1.171 -9.345 8.419 1.00 95.62 93 LEU A O 1
ATOM 732 N N . GLY A 1 94 ? 0.752 -9.348 7.265 1.00 97.19 94 GLY A N 1
ATOM 733 C CA . GLY A 1 94 ? 0.732 -10.781 6.960 1.00 97.19 94 GLY A CA 1
ATOM 734 C C . GLY A 1 94 ? -0.422 -11.187 6.036 1.00 97.19 94 GLY A C 1
ATOM 735 O O . GLY A 1 94 ? -0.890 -12.322 6.099 1.00 97.19 94 GLY A O 1
ATOM 736 N N . LEU A 1 95 ? -0.914 -10.264 5.202 1.00 96.00 95 LEU A N 1
ATOM 737 C CA . LEU A 1 95 ? -2.041 -10.500 4.299 1.00 96.00 95 LEU A CA 1
ATOM 738 C C . LEU A 1 95 ? -1.544 -10.812 2.887 1.00 96.00 95 LEU A C 1
ATOM 740 O O . LEU A 1 95 ? -0.750 -10.035 2.353 1.00 96.00 95 LEU A O 1
ATOM 744 N N . PRO A 1 96 ? -2.026 -11.881 2.232 1.00 96.69 96 PRO A N 1
ATOM 745 C CA . PRO A 1 96 ? -1.697 -12.128 0.835 1.00 96.69 96 PRO A CA 1
ATOM 746 C C . PRO A 1 96 ? -2.325 -11.059 -0.071 1.00 96.69 96 PRO A C 1
ATOM 748 O O . PRO A 1 96 ? -3.416 -10.553 0.202 1.00 96.69 96 PRO A O 1
ATOM 751 N N . ILE A 1 97 ? -1.647 -10.745 -1.176 1.00 93.88 97 ILE A N 1
ATOM 752 C CA . ILE A 1 97 ? -2.191 -9.891 -2.237 1.00 93.88 97 ILE A CA 1
ATOM 753 C C . ILE A 1 97 ? -2.905 -10.788 -3.245 1.00 93.88 97 ILE A C 1
ATOM 755 O O . ILE A 1 97 ? -2.270 -11.593 -3.925 1.00 93.88 97 ILE A O 1
ATOM 759 N N . GLN A 1 98 ? -4.220 -10.628 -3.370 1.00 93.00 98 GLN A N 1
ATOM 760 C CA . GLN A 1 98 ? -4.982 -11.271 -4.432 1.00 93.00 98 GLN A CA 1
ATOM 761 C C . GLN A 1 98 ? -4.850 -10.455 -5.718 1.00 93.00 98 GLN A C 1
ATOM 763 O O . GLN A 1 98 ? -5.263 -9.298 -5.783 1.00 93.00 98 GLN A O 1
ATOM 768 N N . GLN A 1 99 ? -4.281 -11.055 -6.757 1.00 85.25 99 GLN A N 1
ATOM 769 C CA . GLN A 1 99 ? -4.198 -10.422 -8.067 1.00 85.25 99 GLN A CA 1
ATOM 770 C C . GLN A 1 99 ? -5.483 -10.659 -8.862 1.00 85.25 99 GLN A C 1
ATOM 772 O O . GLN A 1 99 ? -6.015 -11.770 -8.886 1.00 85.25 99 GLN A O 1
ATOM 777 N N . VAL A 1 100 ? -5.979 -9.613 -9.519 1.00 85.19 100 VAL A N 1
ATOM 778 C CA . VAL A 1 100 ? -7.114 -9.689 -10.444 1.00 85.19 100 VAL A CA 1
ATOM 779 C C . VAL A 1 100 ? -6.654 -9.261 -11.832 1.00 85.19 100 VAL A C 1
ATOM 781 O O . VAL A 1 100 ? -6.161 -8.150 -12.017 1.00 85.19 100 VAL A O 1
ATOM 784 N N . ALA A 1 101 ? -6.771 -10.165 -12.803 1.00 68.50 101 ALA A N 1
ATOM 785 C CA . ALA A 1 101 ? -6.393 -9.898 -14.186 1.00 68.50 101 ALA A CA 1
ATOM 786 C C . ALA A 1 101 ? -7.416 -8.994 -14.883 1.00 68.50 101 ALA A C 1
ATOM 788 O O . ALA A 1 101 ? -8.596 -8.966 -14.514 1.00 68.50 101 ALA A O 1
ATOM 789 N N . LYS A 1 102 ? -6.975 -8.313 -15.948 1.00 61.41 102 LYS A N 1
ATOM 790 C CA . LYS A 1 102 ? -7.874 -7.683 -16.919 1.00 61.41 102 LYS A CA 1
ATOM 791 C C . LYS A 1 102 ? -8.853 -8.745 -17.424 1.00 61.41 102 LYS A C 1
ATOM 793 O O . LYS A 1 102 ? -8.473 -9.638 -18.177 1.00 61.41 102 LYS A O 1
ATOM 798 N N . THR A 1 103 ? -10.116 -8.682 -17.010 1.00 52.75 103 THR A N 1
ATOM 799 C CA . THR A 1 103 ? -11.141 -9.510 -17.643 1.00 52.75 103 THR A CA 1
ATOM 800 C C . THR A 1 103 ? -11.307 -9.019 -19.081 1.00 52.75 103 THR A C 1
ATOM 802 O O . THR A 1 103 ? -11.341 -7.816 -19.355 1.00 52.75 103 THR A O 1
ATOM 805 N N . THR A 1 104 ? -11.403 -9.948 -20.029 1.00 51.59 104 THR A N 1
ATOM 806 C CA . THR A 1 104 ? -11.558 -9.671 -21.470 1.00 51.59 104 THR A CA 1
ATOM 807 C C . THR A 1 104 ? -12.805 -8.840 -21.812 1.00 51.59 104 THR A C 1
ATOM 809 O O . THR A 1 104 ? -12.935 -8.357 -22.932 1.00 51.59 104 THR A O 1
ATOM 812 N N . ALA A 1 105 ? -13.695 -8.594 -20.845 1.00 46.28 105 ALA A N 1
ATOM 813 C CA . ALA A 1 105 ? -14.912 -7.804 -20.999 1.00 46.28 105 ALA A CA 1
ATOM 814 C C . ALA A 1 105 ? -14.682 -6.292 -21.214 1.00 46.28 105 ALA A C 1
ATOM 816 O O . ALA A 1 105 ? -15.608 -5.606 -21.635 1.00 46.28 105 ALA A O 1
ATOM 817 N N . HIS A 1 106 ? -13.480 -5.757 -20.958 1.00 40.78 106 HIS A N 1
ATOM 818 C CA . HIS A 1 106 ? -13.188 -4.325 -21.153 1.00 40.78 106 HIS A CA 1
ATOM 819 C C . HIS A 1 106 ? -12.451 -3.993 -22.463 1.00 40.78 106 HIS A C 1
ATOM 821 O O . HIS A 1 106 ? -12.094 -2.842 -22.677 1.00 40.78 106 HIS A O 1
ATOM 827 N N . MET A 1 107 ? -12.223 -4.967 -23.354 1.00 44.19 107 MET A N 1
ATOM 828 C CA . MET A 1 107 ? -11.581 -4.717 -24.660 1.00 44.19 107 MET A CA 1
ATOM 829 C C . MET A 1 107 ? -12.563 -4.298 -25.767 1.00 44.19 107 MET A C 1
ATOM 831 O O . MET A 1 107 ? -12.158 -4.156 -26.913 1.00 44.19 107 MET A O 1
ATOM 835 N N . ALA A 1 108 ? -13.846 -4.094 -25.452 1.00 41.38 108 ALA A N 1
ATOM 836 C CA . ALA A 1 108 ? -14.854 -3.749 -26.455 1.00 41.38 108 ALA A CA 1
ATOM 837 C C . ALA A 1 108 ? -14.906 -2.254 -26.832 1.00 41.38 108 ALA A C 1
ATOM 839 O O . ALA A 1 108 ? -15.613 -1.921 -27.775 1.00 41.38 108 ALA A O 1
ATOM 840 N N . ASN A 1 109 ? -14.186 -1.364 -26.132 1.00 41.00 109 ASN A N 1
ATOM 841 C CA . ASN A 1 109 ? -14.345 0.090 -26.308 1.00 41.00 109 ASN A CA 1
ATOM 842 C C . ASN A 1 109 ? -13.060 0.867 -26.645 1.00 41.00 109 ASN A C 1
ATOM 844 O O . ASN A 1 109 ? -13.133 2.085 -26.763 1.00 41.00 109 ASN A O 1
ATOM 848 N N . ASP A 1 110 ? -11.924 0.196 -26.847 1.00 43.78 110 ASP A N 1
ATOM 849 C CA . ASP A 1 110 ? -10.664 0.856 -27.230 1.00 43.78 110 ASP A CA 1
ATOM 850 C C . ASP A 1 110 ? -10.279 0.515 -28.686 1.00 43.78 110 ASP A C 1
ATOM 852 O O . ASP A 1 110 ? -9.172 0.040 -28.949 1.00 43.78 110 ASP A O 1
ATOM 856 N N . ALA A 1 111 ? -11.218 0.715 -29.620 1.00 38.16 111 ALA A N 1
ATOM 857 C CA . ALA A 1 111 ? -10.993 0.652 -31.070 1.00 38.16 111 ALA A CA 1
ATOM 858 C C . ALA A 1 111 ? -11.078 2.048 -31.698 1.00 38.16 111 ALA A C 1
ATOM 860 O O . ALA A 1 111 ? -12.024 2.790 -31.345 1.00 38.16 111 ALA A O 1
#

Radius of gyration: 18.92 Å; chains: 1; bounding box: 60×36×50 Å